Protein AF-G6C237-F1 (afdb_monomer_lite)

Sequence (94 aa):
FKVSNEDEENIYKMVFSIDRDTKNIVITVSIAGEQGNIPIIIKNAKDGNGKILKSRYSKIEMEDLSKATRYSILFSLNDSENYPVEVKIYGDKI

Structure (mmCIF, N/CA/C/O backbone):
data_AF-G6C237-F1
#
_entry.id   AF-G6C237-F1
#
loop_
_atom_site.group_PDB
_atom_site.id
_atom_site.type_symbol
_atom_site.label_atom_id
_atom_site.label_alt_id
_atom_site.label_comp_id
_atom_site.label_asym_id
_atom_site.label_entity_id
_atom_site.label_seq_id
_atom_site.pdbx_PDB_ins_code
_atom_site.Cartn_x
_atom_site.Cartn_y
_atom_site.Cartn_z
_atom_site.occupancy
_atom_site.B_iso_or_equiv
_atom_site.auth_seq_id
_atom_site.auth_comp_id
_atom_site.auth_asym_id
_atom_site.auth_atom_id
_atom_site.pdbx_PDB_model_num
ATOM 1 N N . PHE A 1 1 ? 4.209 15.228 -15.852 1.00 34.19 1 PHE A N 1
ATOM 2 C CA . PHE A 1 1 ? 5.436 16.026 -16.031 1.00 34.19 1 PHE A CA 1
ATOM 3 C C . PHE A 1 1 ? 6.565 15.298 -15.321 1.00 34.19 1 PHE A C 1
ATOM 5 O O . PHE A 1 1 ? 6.420 15.051 -14.132 1.00 34.19 1 PHE A O 1
ATOM 12 N N . LYS A 1 2 ? 7.605 14.869 -16.048 1.00 31.55 2 LYS A N 1
ATOM 13 C CA . LYS A 1 2 ? 8.805 14.243 -15.476 1.00 31.55 2 LYS A CA 1
ATOM 14 C C . LYS A 1 2 ? 9.868 15.333 -15.360 1.00 31.55 2 LYS A C 1
ATOM 16 O O . LYS A 1 2 ? 10.193 15.954 -16.368 1.00 31.55 2 LYS A O 1
ATOM 21 N N . VAL A 1 3 ? 10.344 15.590 -14.149 1.00 38.00 3 VAL A N 1
ATOM 22 C CA . VAL A 1 3 ? 11.630 16.254 -13.925 1.00 38.00 3 VAL A CA 1
ATOM 23 C C . VAL A 1 3 ? 12.625 15.110 -13.801 1.00 38.00 3 VAL A C 1
ATOM 25 O O . VAL A 1 3 ? 12.363 14.141 -13.099 1.00 38.00 3 VAL A O 1
ATOM 28 N N . SER A 1 4 ? 13.672 15.137 -14.609 1.00 41.31 4 SER A N 1
ATOM 29 C CA . SER A 1 4 ? 14.690 14.096 -14.659 1.00 41.31 4 SER A CA 1
ATOM 30 C C . SER A 1 4 ? 15.904 14.546 -13.857 1.00 41.31 4 SER A C 1
ATOM 32 O O . SER A 1 4 ? 16.634 15.417 -14.322 1.00 41.31 4 SER A O 1
ATOM 34 N N . ASN A 1 5 ? 16.117 13.925 -12.700 1.00 41.53 5 ASN A N 1
ATOM 35 C CA . ASN A 1 5 ? 17.436 13.744 -12.101 1.00 41.53 5 ASN A CA 1
ATOM 36 C C . ASN A 1 5 ? 17.739 12.242 -12.123 1.00 41.53 5 ASN A C 1
ATOM 38 O O . ASN A 1 5 ? 16.891 11.434 -11.752 1.00 41.53 5 ASN A O 1
ATOM 42 N N . GLU A 1 6 ? 18.931 11.866 -12.575 1.00 44.88 6 GLU A N 1
ATOM 43 C CA . GLU A 1 6 ? 19.360 10.467 -12.748 1.00 44.88 6 GLU A CA 1
ATOM 44 C C . GLU A 1 6 ? 19.551 9.702 -11.416 1.00 44.88 6 GLU A C 1
ATOM 46 O O . GLU A 1 6 ? 19.779 8.497 -11.435 1.00 44.88 6 GLU A O 1
ATOM 51 N N . ASP A 1 7 ? 19.352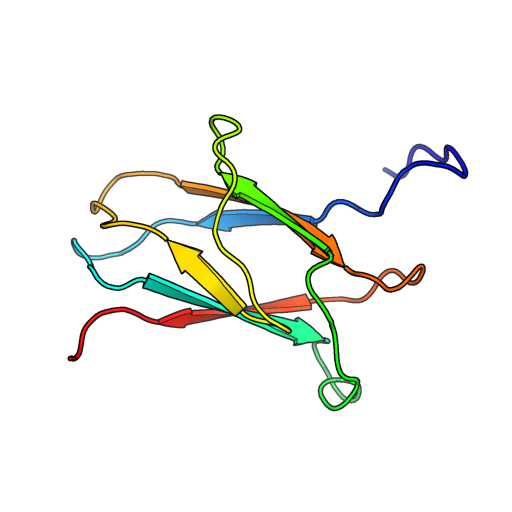 10.374 -10.276 1.00 47.94 7 ASP A N 1
ATOM 52 C CA . ASP A 1 7 ? 19.353 9.818 -8.912 1.00 47.94 7 ASP A CA 1
ATOM 53 C C . ASP A 1 7 ? 17.962 9.823 -8.239 1.00 47.94 7 ASP A C 1
ATOM 55 O O . ASP A 1 7 ? 17.827 9.514 -7.051 1.00 47.94 7 ASP A O 1
ATOM 59 N N . GLU A 1 8 ? 16.898 10.194 -8.958 1.00 52.94 8 GLU A N 1
ATOM 60 C CA . GLU A 1 8 ? 15.536 10.117 -8.426 1.00 52.94 8 GLU A CA 1
ATOM 61 C C . GLU A 1 8 ? 14.998 8.697 -8.608 1.00 52.94 8 GLU A C 1
ATOM 63 O O . GLU A 1 8 ? 14.564 8.307 -9.693 1.00 52.94 8 GLU A O 1
ATOM 68 N N . GLU A 1 9 ? 15.001 7.908 -7.526 1.00 64.44 9 GLU A N 1
ATOM 69 C CA . GLU A 1 9 ? 14.154 6.715 -7.454 1.00 64.44 9 GLU A CA 1
ATOM 70 C C . GLU A 1 9 ? 12.750 7.077 -7.953 1.00 64.44 9 GLU A C 1
ATOM 72 O O . GLU A 1 9 ? 12.147 8.038 -7.470 1.00 64.44 9 GLU A O 1
ATOM 77 N N . ASN A 1 10 ? 12.212 6.317 -8.912 1.00 74.38 10 ASN A N 1
ATOM 78 C CA . ASN A 1 10 ? 10.841 6.526 -9.365 1.00 74.38 10 ASN A CA 1
ATOM 79 C C . ASN A 1 10 ? 9.898 6.265 -8.174 1.00 74.38 10 ASN A C 1
ATOM 81 O O . ASN A 1 10 ? 9.686 5.119 -7.765 1.00 74.38 10 ASN A O 1
ATOM 85 N N . ILE A 1 11 ? 9.359 7.338 -7.587 1.00 87.56 11 ILE A N 1
ATOM 86 C CA . ILE A 1 11 ? 8.415 7.265 -6.469 1.00 87.56 11 ILE A CA 1
ATOM 87 C C . ILE A 1 11 ? 6.993 7.253 -7.026 1.00 87.56 11 ILE A C 1
ATOM 89 O O . ILE A 1 11 ? 6.518 8.223 -7.619 1.00 87.56 11 ILE A O 1
ATOM 93 N N . TYR A 1 12 ? 6.276 6.174 -6.748 1.00 89.25 12 TYR A N 1
ATOM 94 C CA . TYR A 1 12 ? 4.851 6.048 -6.999 1.00 89.25 12 TYR A CA 1
ATOM 95 C C . TYR A 1 12 ? 4.068 6.639 -5.827 1.00 89.25 12 TYR A C 1
ATOM 97 O O . TYR A 1 12 ? 4.387 6.392 -4.662 1.00 89.25 12 TYR A O 1
ATOM 105 N N . LYS A 1 13 ? 3.013 7.404 -6.131 1.00 92.31 13 LYS A N 1
ATOM 106 C CA . LYS A 1 13 ? 2.068 7.926 -5.136 1.00 92.31 13 LYS A CA 1
ATOM 107 C C . LYS A 1 13 ? 0.693 7.308 -5.341 1.00 92.31 13 LYS A C 1
ATOM 109 O O . LYS A 1 13 ? 0.010 7.624 -6.311 1.00 92.31 13 LYS A O 1
ATOM 114 N N . MET A 1 14 ? 0.258 6.498 -4.383 1.00 91.50 14 MET A N 1
ATOM 115 C CA . MET A 1 14 ? -1.122 6.028 -4.302 1.00 91.50 14 MET A CA 1
ATOM 116 C C . MET A 1 14 ? -1.922 6.940 -3.374 1.00 91.50 14 MET A C 1
ATOM 118 O O . MET A 1 14 ? -1.434 7.323 -2.312 1.00 91.50 14 MET A O 1
ATOM 122 N N . VAL A 1 15 ? -3.159 7.266 -3.751 1.00 93.94 15 VAL A N 1
ATOM 123 C CA . VAL A 1 15 ? -4.106 8.008 -2.911 1.00 93.94 15 VAL A CA 1
ATOM 124 C C . VAL A 1 15 ? -5.451 7.297 -2.946 1.00 93.94 15 VAL A C 1
ATOM 126 O O . VAL A 1 15 ? -5.971 7.044 -4.029 1.00 93.94 15 VAL A O 1
ATOM 129 N N . PHE A 1 16 ? -6.010 6.971 -1.784 1.00 92.62 16 PHE A N 1
ATOM 130 C CA . PHE A 1 16 ? -7.210 6.141 -1.688 1.00 92.62 16 PHE A CA 1
ATOM 131 C C . PHE A 1 16 ? -8.030 6.454 -0.432 1.00 92.62 16 PHE A C 1
ATOM 133 O O . PHE A 1 16 ? -7.565 7.115 0.498 1.00 92.62 16 PHE A O 1
ATOM 140 N N . SER A 1 17 ? -9.262 5.962 -0.423 1.00 93.31 17 SER A N 1
ATOM 141 C CA . SER A 1 17 ? -10.178 5.975 0.716 1.00 93.31 17 SER A CA 1
ATOM 142 C C . SER A 1 17 ? -10.887 4.627 0.772 1.00 93.31 17 SER A C 1
ATOM 144 O O . SER A 1 17 ? -10.987 3.943 -0.245 1.00 93.31 17 SER A O 1
ATOM 146 N N . ILE A 1 18 ? -11.372 4.258 1.952 1.00 90.88 18 ILE A N 1
ATOM 147 C CA . ILE A 1 18 ? -12.111 3.014 2.185 1.00 90.88 18 ILE A CA 1
ATOM 148 C C . ILE A 1 18 ? -13.563 3.317 2.556 1.00 90.88 18 ILE A C 1
ATOM 150 O O . ILE A 1 18 ? -13.871 4.390 3.083 1.00 90.88 18 ILE A O 1
ATOM 154 N N . ASP A 1 19 ? -14.454 2.373 2.270 1.00 90.81 19 ASP A N 1
ATOM 155 C CA . ASP A 1 19 ? -15.901 2.478 2.488 1.00 90.81 19 ASP A CA 1
ATOM 156 C C . ASP A 1 19 ? -16.339 2.092 3.914 1.00 90.81 19 ASP A C 1
ATOM 158 O O . ASP A 1 19 ? -17.434 2.452 4.352 1.00 90.81 19 ASP A O 1
ATOM 162 N N . ARG A 1 20 ? -15.470 1.417 4.671 1.00 92.38 20 ARG A N 1
ATOM 163 C CA . ARG A 1 20 ? -15.672 1.033 6.073 1.00 92.38 20 ARG A CA 1
ATOM 164 C C . ARG A 1 20 ? -14.358 1.041 6.845 1.00 92.38 20 ARG A C 1
ATOM 166 O O . ARG A 1 20 ? -13.300 0.856 6.252 1.00 92.38 20 ARG A O 1
ATOM 173 N N . ASP A 1 21 ? -14.432 1.187 8.164 1.00 93.62 21 ASP A N 1
ATOM 174 C CA . ASP A 1 21 ? -13.267 0.991 9.033 1.00 93.62 21 ASP A CA 1
ATOM 175 C C . ASP A 1 21 ? -12.728 -0.434 8.836 1.00 93.62 21 ASP A C 1
ATOM 177 O O . ASP A 1 21 ? -13.503 -1.393 8.840 1.00 93.62 21 ASP A O 1
ATOM 181 N N . THR A 1 22 ? -11.425 -0.569 8.596 1.00 93.44 22 THR A N 1
ATOM 182 C CA . THR A 1 22 ? -10.810 -1.843 8.199 1.00 93.44 22 THR A CA 1
ATOM 183 C C . THR A 1 22 ? -9.453 -2.009 8.876 1.00 93.44 22 THR A C 1
ATOM 185 O O . THR A 1 22 ? -8.656 -1.069 8.908 1.00 93.44 22 THR A O 1
ATOM 188 N N . LYS A 1 23 ? -9.180 -3.208 9.397 1.00 93.12 23 LYS A N 1
ATOM 189 C CA . LYS A 1 23 ? -7.919 -3.561 10.060 1.00 93.12 23 LYS A CA 1
ATOM 190 C C . LYS A 1 23 ? -7.090 -4.538 9.227 1.00 93.12 23 LYS A C 1
ATOM 192 O O . LYS A 1 23 ? -7.524 -5.019 8.176 1.00 93.12 23 LYS A O 1
ATOM 197 N N . ASN A 1 24 ? -5.878 -4.818 9.712 1.00 90.31 24 ASN A N 1
ATOM 198 C CA . ASN A 1 24 ? -4.948 -5.796 9.133 1.00 90.31 24 ASN A CA 1
ATOM 199 C C . ASN A 1 24 ? -4.686 -5.560 7.639 1.00 90.31 24 ASN A C 1
ATOM 201 O O . ASN A 1 24 ? -4.817 -6.464 6.810 1.00 90.31 24 ASN A O 1
ATOM 205 N N . ILE A 1 25 ? -4.362 -4.317 7.287 1.00 93.38 25 ILE A N 1
ATOM 206 C CA . ILE A 1 25 ? -4.301 -3.907 5.892 1.00 93.38 25 ILE A CA 1
ATOM 207 C C . ILE A 1 25 ? -3.038 -4.436 5.227 1.00 93.38 25 ILE A C 1
ATOM 209 O O . ILE A 1 25 ? -1.916 -4.189 5.676 1.00 93.38 25 ILE A O 1
ATOM 213 N N . VAL A 1 26 ? -3.233 -5.106 4.096 1.00 94.31 26 VAL A N 1
ATOM 214 C CA . VAL A 1 26 ? -2.164 -5.543 3.204 1.00 94.31 26 VAL A CA 1
ATOM 215 C C . VAL A 1 26 ? -2.444 -5.005 1.815 1.00 94.31 26 VAL A C 1
ATOM 217 O O . VAL A 1 26 ? -3.494 -5.251 1.227 1.00 94.31 26 VAL A O 1
ATOM 220 N N . ILE A 1 27 ? -1.469 -4.301 1.263 1.00 94.19 27 ILE A N 1
ATOM 221 C CA . ILE A 1 27 ? -1.536 -3.723 -0.071 1.00 94.19 27 ILE A CA 1
ATOM 222 C C . ILE A 1 27 ? -0.554 -4.478 -0.947 1.00 94.19 27 ILE A C 1
ATOM 224 O O . ILE A 1 27 ? 0.633 -4.532 -0.636 1.00 94.19 27 ILE A O 1
ATOM 22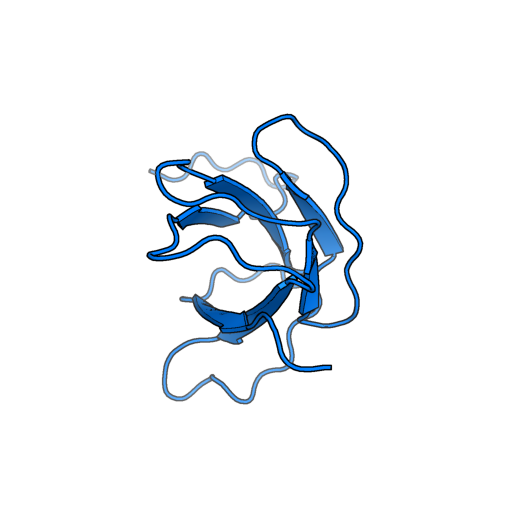8 N N . THR A 1 28 ? -1.038 -5.075 -2.031 1.00 94.44 28 THR A N 1
ATOM 229 C CA . THR A 1 28 ? -0.193 -5.740 -3.026 1.00 94.44 28 THR A CA 1
ATOM 230 C C . THR A 1 28 ? -0.061 -4.855 -4.252 1.00 94.44 28 THR A C 1
ATOM 232 O O . THR A 1 28 ? -1.076 -4.406 -4.786 1.00 94.44 28 THR A O 1
ATOM 235 N N . VAL A 1 29 ? 1.166 -4.665 -4.720 1.00 91.62 29 VAL A N 1
ATOM 236 C CA . VAL A 1 29 ? 1.474 -3.935 -5.950 1.00 91.62 29 VAL A CA 1
ATOM 237 C C . VAL A 1 29 ? 1.898 -4.938 -7.024 1.00 91.62 29 VAL A C 1
ATOM 239 O O . VAL A 1 29 ? 2.640 -5.877 -6.744 1.00 91.62 29 VAL A O 1
ATOM 242 N N . SER A 1 30 ? 1.447 -4.757 -8.257 1.00 90.44 30 SER A N 1
ATOM 243 C CA . SER A 1 30 ? 1.897 -5.535 -9.418 1.00 90.44 30 SER A CA 1
ATOM 244 C C . SER A 1 30 ? 1.971 -4.648 -10.654 1.00 90.44 30 SER A C 1
ATOM 246 O O . SER A 1 30 ? 1.409 -3.554 -10.668 1.00 90.44 30 SER A O 1
ATOM 248 N N . ILE A 1 31 ? 2.649 -5.108 -11.704 1.00 89.56 31 ILE A N 1
ATOM 249 C CA . ILE A 1 31 ? 2.591 -4.444 -13.011 1.00 89.56 31 ILE A CA 1
ATOM 250 C C . ILE A 1 31 ? 1.212 -4.707 -13.630 1.00 89.56 31 ILE A C 1
ATOM 252 O O . ILE A 1 31 ? 0.663 -5.801 -13.498 1.00 89.56 31 ILE A O 1
ATOM 256 N N . ALA A 1 32 ? 0.621 -3.694 -14.255 1.00 87.81 32 ALA A N 1
ATOM 257 C CA . ALA A 1 32 ? -0.663 -3.808 -14.934 1.00 87.81 32 ALA A CA 1
ATOM 258 C C . ALA A 1 32 ? -0.502 -4.370 -16.360 1.00 87.81 32 ALA A C 1
ATOM 260 O O . ALA A 1 32 ? 0.524 -4.183 -17.012 1.00 87.81 32 ALA A O 1
ATOM 261 N N . GLY A 1 33 ? -1.558 -5.004 -16.875 1.00 83.94 33 GLY A N 1
ATOM 262 C CA . GLY A 1 33 ? -1.609 -5.508 -18.252 1.00 83.94 33 GLY A CA 1
ATOM 263 C C . GLY A 1 33 ? -0.876 -6.838 -18.465 1.00 83.94 33 GLY A C 1
ATOM 264 O O . GLY A 1 33 ? -0.666 -7.611 -17.533 1.00 83.94 33 GLY A O 1
ATOM 265 N N . GLU A 1 34 ? -0.497 -7.115 -19.716 1.00 77.25 34 GLU A N 1
ATOM 266 C CA . GLU A 1 34 ? 0.094 -8.398 -20.146 1.00 77.25 34 GLU A CA 1
ATOM 267 C C . GLU A 1 34 ? 1.437 -8.716 -19.468 1.00 77.25 34 GLU A C 1
ATOM 269 O O . GLU A 1 34 ? 1.848 -9.872 -19.391 1.00 77.25 34 GLU A O 1
ATOM 274 N N . GLN A 1 35 ? 2.099 -7.696 -18.917 1.00 74.69 35 GLN A N 1
ATOM 275 C CA . GLN A 1 35 ? 3.356 -7.819 -18.181 1.00 74.69 35 GLN A CA 1
ATOM 276 C C . GLN A 1 35 ? 3.176 -8.086 -16.677 1.00 74.69 35 GLN A C 1
ATOM 278 O O . GLN A 1 35 ? 4.157 -8.098 -15.936 1.00 74.69 35 GLN A O 1
ATOM 283 N N . GLY A 1 36 ? 1.956 -8.361 -16.203 1.00 74.81 36 GLY A N 1
ATOM 284 C CA . GLY A 1 36 ? 1.670 -8.569 -14.775 1.00 74.81 36 GLY A CA 1
ATOM 285 C C . GLY A 1 36 ? 2.403 -9.735 -14.098 1.00 74.81 36 GLY A C 1
ATOM 286 O O . GLY A 1 36 ? 2.370 -9.845 -12.874 1.00 74.81 36 GLY A O 1
ATOM 287 N N . ASN A 1 37 ? 3.096 -10.579 -14.868 1.00 78.75 37 ASN A N 1
ATOM 288 C CA . ASN A 1 37 ? 3.930 -11.669 -14.358 1.00 78.75 37 ASN A CA 1
ATOM 289 C C . ASN A 1 37 ? 5.361 -11.239 -13.988 1.00 78.75 37 ASN A C 1
ATOM 291 O O . ASN A 1 37 ? 6.090 -12.037 -13.396 1.00 78.75 37 ASN A O 1
ATOM 295 N N . ILE A 1 38 ? 5.789 -10.020 -14.335 1.00 82.44 38 ILE A N 1
ATOM 296 C CA . ILE A 1 38 ? 7.111 -9.515 -13.952 1.00 82.44 38 ILE A CA 1
ATOM 297 C C . ILE A 1 38 ? 7.124 -9.288 -12.430 1.00 82.44 38 ILE A C 1
ATOM 299 O O . ILE A 1 38 ? 6.291 -8.540 -11.905 1.00 82.44 38 ILE A O 1
ATOM 303 N N . PRO A 1 39 ? 8.046 -9.927 -11.690 1.00 82.69 39 PRO A N 1
ATOM 304 C CA . PRO A 1 39 ? 8.122 -9.765 -10.249 1.00 82.69 39 PRO A CA 1
ATOM 305 C C . PRO A 1 39 ? 8.649 -8.373 -9.899 1.00 82.69 39 PRO A C 1
ATOM 307 O O . PRO A 1 39 ? 9.703 -7.964 -10.376 1.00 82.69 39 PRO A O 1
ATOM 310 N N . ILE A 1 40 ? 7.954 -7.676 -9.000 1.00 86.88 40 ILE A N 1
ATOM 311 C CA . ILE A 1 40 ? 8.413 -6.393 -8.459 1.00 86.88 40 ILE A CA 1
ATOM 312 C C . ILE A 1 40 ? 8.740 -6.503 -6.973 1.00 86.88 40 ILE A C 1
ATOM 314 O O . ILE A 1 40 ? 8.116 -7.258 -6.221 1.00 86.88 40 ILE A O 1
ATOM 318 N N . ILE A 1 41 ? 9.720 -5.711 -6.548 1.00 90.25 41 ILE A N 1
ATOM 319 C CA . ILE A 1 41 ? 10.144 -5.606 -5.154 1.00 90.25 41 ILE A CA 1
ATOM 320 C C . ILE A 1 41 ? 10.003 -4.150 -4.734 1.00 90.25 41 ILE A C 1
ATOM 322 O O . ILE A 1 41 ? 10.552 -3.259 -5.379 1.00 90.25 41 ILE A O 1
ATOM 326 N N . ILE A 1 42 ? 9.273 -3.921 -3.647 1.00 91.56 42 ILE A N 1
ATOM 327 C CA . ILE A 1 42 ? 9.156 -2.614 -3.012 1.00 91.56 42 ILE A CA 1
ATOM 328 C C . ILE A 1 42 ? 10.453 -2.352 -2.255 1.00 91.56 42 ILE A C 1
ATOM 330 O O . ILE A 1 42 ? 10.826 -3.116 -1.365 1.00 91.56 42 ILE A O 1
ATOM 334 N N . LYS A 1 43 ? 11.144 -1.279 -2.635 1.00 91.38 43 LYS A N 1
ATOM 335 C CA . LYS A 1 43 ? 12.402 -0.862 -2.016 1.00 91.38 43 LYS A CA 1
ATOM 336 C C . LYS A 1 43 ? 12.148 -0.064 -0.741 1.00 91.38 43 LYS A C 1
ATOM 338 O O . LYS A 1 43 ? 12.795 -0.297 0.276 1.00 91.38 43 LYS A O 1
ATOM 343 N N . ASN A 1 44 ? 11.190 0.858 -0.791 1.00 91.81 44 ASN A N 1
ATOM 344 C CA . ASN A 1 44 ? 10.766 1.656 0.352 1.00 91.81 44 ASN A CA 1
ATOM 345 C C . ASN A 1 44 ? 9.274 1.995 0.243 1.00 91.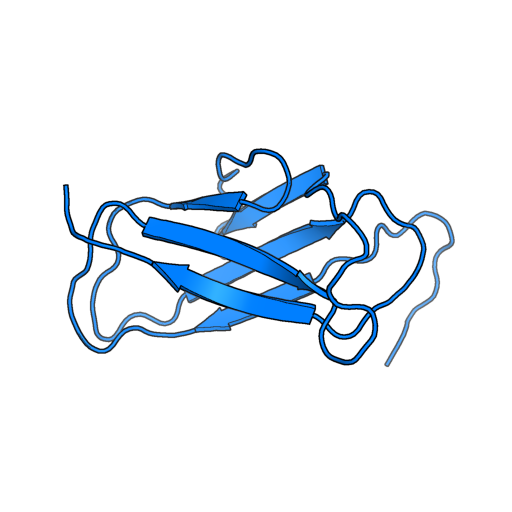81 44 ASN A C 1
ATOM 347 O O . ASN A 1 44 ? 8.752 2.142 -0.862 1.00 91.81 44 ASN A O 1
ATOM 351 N N . ALA A 1 45 ? 8.602 2.144 1.384 1.00 94.25 45 ALA A N 1
ATOM 352 C CA . ALA A 1 45 ? 7.215 2.578 1.479 1.00 94.25 45 ALA A CA 1
ATOM 353 C C . ALA A 1 45 ? 7.020 3.481 2.703 1.00 94.25 45 ALA A C 1
ATOM 355 O O . ALA A 1 45 ? 7.476 3.166 3.803 1.00 94.25 45 ALA A O 1
ATOM 356 N N . LYS A 1 46 ? 6.306 4.591 2.524 1.00 95.69 46 LYS A N 1
ATOM 357 C CA . LYS A 1 46 ? 5.923 5.508 3.602 1.00 95.69 46 LYS A CA 1
ATOM 358 C C . LYS A 1 46 ? 4.503 6.023 3.419 1.00 95.69 46 LYS A C 1
ATOM 360 O O . LYS A 1 46 ? 4.031 6.148 2.288 1.00 95.69 46 LYS A O 1
ATOM 365 N N . ASP A 1 47 ? 3.833 6.333 4.519 1.00 94.25 47 ASP A N 1
ATOM 366 C CA . ASP A 1 47 ? 2.518 6.967 4.477 1.00 94.25 47 ASP A CA 1
ATOM 367 C C . ASP A 1 47 ? 2.604 8.464 4.112 1.00 94.25 47 ASP A C 1
ATOM 369 O O . ASP A 1 47 ? 3.684 9.036 3.919 1.00 94.25 47 ASP A O 1
ATOM 373 N N . GLY A 1 48 ? 1.443 9.115 4.020 1.00 88.06 48 GLY A N 1
ATOM 374 C CA . GLY A 1 48 ? 1.331 10.543 3.716 1.00 88.06 48 GLY A CA 1
ATOM 375 C C . GLY A 1 48 ? 1.964 11.477 4.754 1.00 88.06 48 GLY A C 1
ATOM 376 O O . GLY A 1 48 ? 2.224 12.631 4.427 1.00 88.06 48 GLY A O 1
ATOM 377 N N . ASN A 1 49 ? 2.241 10.984 5.963 1.00 90.50 49 ASN A N 1
ATOM 378 C CA . ASN A 1 49 ? 2.903 11.718 7.042 1.00 90.50 49 ASN A CA 1
ATOM 379 C C . ASN A 1 49 ? 4.414 11.428 7.101 1.00 90.50 49 ASN A C 1
ATOM 381 O O . ASN A 1 49 ? 5.121 11.999 7.928 1.00 90.50 49 ASN A O 1
ATOM 385 N N . GLY A 1 50 ? 4.922 10.545 6.236 1.00 91.44 50 GLY A N 1
ATOM 386 C CA . GLY A 1 50 ? 6.323 10.140 6.200 1.00 91.44 50 GLY A CA 1
ATOM 387 C C . GLY A 1 50 ? 6.683 8.986 7.137 1.00 91.44 50 GLY A C 1
ATOM 388 O O . GLY A 1 50 ? 7.862 8.642 7.219 1.00 91.44 50 GLY A O 1
ATOM 389 N N . LYS A 1 51 ? 5.713 8.351 7.810 1.00 94.50 51 LYS A N 1
ATOM 390 C CA . LYS A 1 51 ? 5.955 7.145 8.615 1.00 94.50 51 LYS A CA 1
ATOM 391 C C . LYS A 1 51 ? 6.345 5.995 7.692 1.00 94.50 51 LYS A C 1
ATOM 393 O O . LYS A 1 51 ? 5.628 5.695 6.739 1.00 94.50 51 LYS A O 1
ATOM 398 N N . ILE A 1 52 ? 7.467 5.344 7.993 1.00 94.56 52 ILE A N 1
ATOM 399 C CA . ILE A 1 52 ? 7.935 4.168 7.252 1.00 94.56 52 ILE A CA 1
ATOM 400 C C . ILE A 1 52 ? 6.951 3.019 7.479 1.00 94.56 52 ILE A C 1
ATOM 402 O O . ILE A 1 52 ? 6.619 2.684 8.617 1.00 94.56 52 ILE A O 1
ATOM 406 N N . LEU A 1 53 ? 6.496 2.420 6.383 1.00 94.81 53 LEU A N 1
ATOM 407 C CA . LEU A 1 53 ? 5.605 1.269 6.383 1.00 94.81 53 LEU A CA 1
ATOM 408 C C . LEU A 1 53 ? 6.419 -0.009 6.217 1.00 94.81 53 LEU A C 1
ATOM 410 O O . LEU A 1 53 ? 7.391 -0.066 5.458 1.00 94.81 53 LEU A O 1
ATOM 414 N N . LYS A 1 54 ? 5.997 -1.065 6.909 1.00 95.12 54 LYS A N 1
ATOM 415 C CA . LYS A 1 54 ? 6.601 -2.380 6.729 1.00 95.12 54 LYS A CA 1
ATOM 416 C C . LYS A 1 54 ? 6.245 -2.894 5.338 1.00 95.12 54 LYS A C 1
ATOM 418 O O . LYS A 1 54 ? 5.088 -2.866 4.929 1.00 95.12 54 LYS A O 1
ATOM 423 N N . SER A 1 55 ? 7.244 -3.369 4.610 1.00 92.94 55 SER A N 1
ATOM 424 C CA . SER A 1 55 ? 7.061 -3.933 3.278 1.00 92.94 55 SER A CA 1
ATOM 425 C C . SER A 1 55 ? 7.866 -5.216 3.116 1.00 92.94 55 SER A C 1
ATOM 427 O O . SER A 1 55 ? 8.878 -5.434 3.786 1.00 92.94 55 SER A O 1
ATOM 429 N N . ARG A 1 56 ? 7.372 -6.112 2.259 1.00 91.75 56 ARG A N 1
ATOM 430 C CA . ARG A 1 56 ? 8.041 -7.367 1.909 1.00 91.75 56 ARG A CA 1
ATOM 431 C C . ARG A 1 56 ? 7.643 -7.784 0.498 1.00 91.75 56 ARG A C 1
ATOM 433 O O . ARG A 1 56 ? 6.459 -7.976 0.227 1.00 91.75 56 ARG A O 1
ATOM 440 N N . TYR A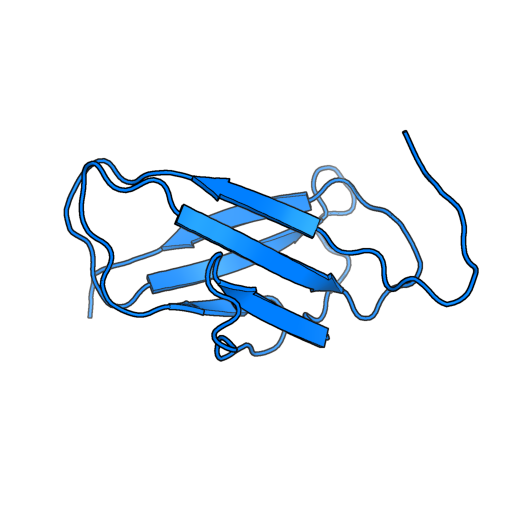 1 57 ? 8.628 -7.995 -0.376 1.00 92.56 57 TYR A N 1
ATOM 441 C CA . TYR A 1 57 ? 8.398 -8.263 -1.802 1.00 92.56 57 TYR A CA 1
ATOM 442 C C . TYR A 1 57 ? 7.495 -7.180 -2.415 1.00 92.56 57 TYR A C 1
ATOM 444 O O . TYR A 1 57 ? 7.825 -6.003 -2.340 1.00 92.56 57 TYR A O 1
ATOM 452 N N . SER A 1 58 ? 6.345 -7.561 -2.963 1.00 92.00 58 SER A N 1
ATOM 453 C CA . SER A 1 58 ? 5.346 -6.671 -3.547 1.00 92.00 58 SER A CA 1
ATOM 454 C C . SER A 1 58 ? 4.270 -6.193 -2.561 1.00 92.00 58 SER A C 1
ATOM 456 O O . SER A 1 58 ? 3.246 -5.655 -2.983 1.00 92.00 58 SER A O 1
ATOM 458 N N . LYS A 1 59 ? 4.452 -6.427 -1.254 1.00 95.12 59 LYS A N 1
ATOM 459 C CA . LYS A 1 59 ? 3.445 -6.157 -0.219 1.00 95.12 59 LYS A CA 1
ATOM 460 C C . LYS A 1 59 ? 3.847 -5.007 0.696 1.00 95.12 59 LYS A C 1
ATOM 462 O O . LYS A 1 59 ? 4.999 -4.936 1.119 1.00 95.12 59 LYS A O 1
ATOM 467 N N . ILE A 1 60 ? 2.874 -4.179 1.062 1.00 95.81 60 ILE A N 1
ATOM 468 C CA . ILE A 1 60 ? 2.967 -3.139 2.093 1.00 95.81 60 ILE A CA 1
ATOM 469 C C . ILE A 1 60 ? 1.939 -3.463 3.178 1.00 95.81 60 ILE A C 1
ATOM 471 O O . ILE A 1 60 ? 0.780 -3.731 2.868 1.00 95.81 60 ILE A O 1
ATOM 475 N N . GLU A 1 61 ? 2.360 -3.440 4.436 1.00 94.75 61 GLU A N 1
ATOM 476 C CA . GLU A 1 61 ? 1.491 -3.587 5.603 1.00 94.75 61 GLU A CA 1
ATOM 477 C C . GLU A 1 61 ? 1.156 -2.196 6.164 1.00 94.75 61 GLU A C 1
ATOM 479 O O . GLU A 1 61 ? 2.036 -1.338 6.288 1.00 94.75 61 GLU A O 1
ATOM 484 N N . MET A 1 62 ? -0.112 -1.973 6.510 1.00 91.50 62 MET A N 1
ATOM 485 C CA . MET A 1 62 ? -0.568 -0.760 7.191 1.00 91.50 62 MET A CA 1
ATOM 486 C C . MET A 1 62 ? -1.360 -1.095 8.453 1.00 91.50 62 MET A C 1
ATOM 488 O O . MET A 1 62 ? -1.938 -2.174 8.589 1.00 91.50 62 MET A O 1
ATOM 492 N N . GLU A 1 63 ? -1.385 -0.128 9.365 1.00 88.06 63 GLU A N 1
ATOM 493 C CA . GLU A 1 63 ? -2.248 -0.139 10.546 1.00 88.06 63 GLU A CA 1
ATOM 494 C C . GLU A 1 63 ? -3.727 0.042 10.167 1.00 88.06 63 GLU A C 1
ATOM 496 O O . GLU A 1 63 ? -4.077 0.187 8.993 1.00 88.06 63 GLU A O 1
ATOM 501 N N . ASP A 1 64 ? -4.590 0.032 11.184 1.00 91.88 64 ASP A N 1
ATOM 502 C CA . ASP A 1 64 ? -6.027 0.250 11.057 1.00 91.88 64 ASP A CA 1
ATOM 503 C C . ASP A 1 64 ? -6.334 1.536 10.276 1.00 91.88 64 ASP A C 1
ATOM 505 O O . ASP A 1 64 ? -5.776 2.610 10.526 1.00 91.88 64 ASP A O 1
ATOM 509 N N . LEU A 1 65 ? -7.269 1.424 9.337 1.00 92.62 65 LEU A N 1
ATOM 510 C CA . LEU A 1 65 ? -7.737 2.533 8.525 1.00 92.62 65 LEU A CA 1
ATOM 511 C C . LEU A 1 65 ? -9.192 2.845 8.865 1.00 92.62 65 LEU A C 1
ATOM 513 O O . LEU A 1 65 ? -10.024 1.956 9.050 1.00 92.62 65 LEU A O 1
ATOM 517 N N . SER A 1 66 ? -9.500 4.133 8.901 1.00 93.88 66 SER A N 1
ATOM 518 C CA . SER A 1 66 ? -10.824 4.672 9.168 1.00 93.88 66 SER A CA 1
ATOM 519 C C . SER A 1 66 ? -11.519 5.082 7.877 1.00 93.88 66 SER A C 1
ATOM 521 O O . SER A 1 66 ? -10.914 5.670 6.971 1.00 93.88 66 SER A O 1
ATOM 523 N N . LYS A 1 67 ? -12.828 4.843 7.821 1.00 92.38 67 LYS A N 1
ATOM 524 C CA . LYS A 1 67 ? -13.693 5.422 6.793 1.00 92.38 67 LYS A CA 1
ATOM 525 C C . LYS A 1 67 ? -13.621 6.951 6.842 1.00 92.38 67 LYS A C 1
ATOM 527 O O . LYS A 1 67 ? -13.302 7.541 7.870 1.00 92.38 67 LYS A O 1
ATOM 532 N N . ALA A 1 68 ? -13.954 7.593 5.725 1.00 87.81 68 ALA A N 1
ATOM 533 C CA . ALA A 1 68 ? -13.916 9.052 5.553 1.00 87.81 68 ALA A CA 1
ATOM 534 C C . ALA A 1 68 ? -12.520 9.708 5.648 1.00 87.81 68 ALA A C 1
ATOM 536 O O . ALA A 1 68 ? -12.412 10.925 5.504 1.00 87.81 68 ALA A O 1
ATOM 537 N N . THR A 1 69 ? -11.448 8.923 5.791 1.00 92.56 69 THR A N 1
ATOM 538 C CA . THR A 1 69 ? -10.071 9.416 5.693 1.00 92.56 69 THR A CA 1
ATOM 539 C C . THR A 1 69 ? -9.522 9.204 4.282 1.00 92.56 69 THR A C 1
ATOM 541 O O . THR A 1 69 ? -9.763 8.185 3.624 1.00 92.56 69 THR A O 1
ATOM 544 N N . ARG A 1 70 ? -8.771 10.192 3.786 1.00 94.31 70 ARG A N 1
ATOM 545 C CA . ARG A 1 70 ? -8.007 10.085 2.540 1.00 94.31 70 ARG A CA 1
ATOM 546 C C . ARG A 1 70 ? -6.568 9.725 2.876 1.00 94.31 70 ARG A C 1
ATOM 548 O O . ARG A 1 70 ? -5.844 10.528 3.456 1.00 94.31 70 ARG A O 1
ATOM 555 N N . TYR A 1 71 ? -6.162 8.526 2.492 1.00 94.50 71 TYR A N 1
ATOM 556 C CA . TYR A 1 71 ? -4.824 8.003 2.717 1.00 94.50 71 TYR A CA 1
ATOM 557 C C . TYR A 1 71 ? -3.945 8.230 1.499 1.00 94.50 71 TYR A C 1
ATOM 559 O O . TYR A 1 71 ? -4.422 8.302 0.364 1.00 94.50 71 TYR A O 1
ATOM 567 N N . SER A 1 72 ? -2.639 8.314 1.733 1.00 94.75 72 SER A N 1
ATOM 568 C CA . SER A 1 72 ? -1.664 8.235 0.655 1.00 94.75 72 SER A CA 1
ATOM 569 C C . SER A 1 72 ? -0.449 7.426 1.067 1.00 94.75 72 SER A C 1
ATOM 571 O O . SER A 1 72 ? -0.081 7.422 2.241 1.00 94.75 72 SER A O 1
ATOM 573 N N . ILE A 1 73 ? 0.146 6.748 0.091 1.00 94.38 73 ILE A N 1
ATOM 574 C CA . ILE A 1 73 ? 1.380 5.982 0.245 1.00 94.38 73 ILE A CA 1
ATOM 575 C C . ILE A 1 73 ? 2.328 6.400 -0.863 1.00 94.38 73 ILE A C 1
ATOM 577 O O . ILE A 1 73 ? 1.930 6.500 -2.026 1.00 94.38 73 ILE A O 1
ATOM 581 N N . LEU A 1 74 ? 3.576 6.631 -0.483 1.00 93.94 74 LEU A N 1
ATOM 582 C CA . LEU A 1 74 ? 4.694 6.827 -1.387 1.00 93.94 74 LEU A CA 1
ATOM 583 C C . LEU A 1 74 ? 5.560 5.573 -1.339 1.00 93.94 74 LEU A C 1
ATOM 585 O O . LEU A 1 74 ? 6.012 5.196 -0.257 1.00 93.94 74 LEU A O 1
ATOM 589 N N . PHE A 1 75 ? 5.788 4.934 -2.482 1.00 91.81 75 PHE A N 1
ATOM 590 C CA . PHE A 1 75 ? 6.641 3.751 -2.564 1.00 91.81 75 PHE A CA 1
ATOM 591 C C . PHE A 1 75 ? 7.532 3.780 -3.805 1.00 91.81 75 PHE A C 1
ATOM 593 O O . PHE A 1 75 ? 7.151 4.340 -4.830 1.00 91.81 75 PHE A O 1
ATOM 600 N N . SER A 1 76 ? 8.713 3.176 -3.710 1.00 90.25 76 SER A N 1
ATOM 601 C CA . SER A 1 76 ? 9.622 2.967 -4.840 1.00 90.25 76 SER A CA 1
ATOM 602 C C . SER A 1 76 ? 9.786 1.478 -5.123 1.00 90.25 76 SER A C 1
ATOM 604 O O . SER A 1 76 ? 9.717 0.637 -4.219 1.00 90.25 76 SER A O 1
ATOM 606 N N . LEU A 1 77 ? 9.967 1.147 -6.398 1.00 88.06 77 LEU A N 1
ATOM 607 C CA . LEU A 1 77 ? 10.283 -0.206 -6.843 1.00 88.06 77 LEU A CA 1
ATOM 608 C C . LEU A 1 77 ? 11.800 -0.343 -6.991 1.00 88.06 77 LEU A C 1
ATOM 610 O O . LEU A 1 77 ? 12.496 0.637 -7.234 1.00 88.06 77 LEU A O 1
ATOM 614 N N . ASN A 1 78 ? 12.318 -1.562 -6.858 1.00 82.75 78 ASN A N 1
ATOM 615 C CA . ASN A 1 78 ? 13.736 -1.855 -7.088 1.00 82.75 78 ASN A CA 1
ATOM 616 C C . ASN A 1 78 ? 14.114 -1.911 -8.585 1.00 82.75 78 A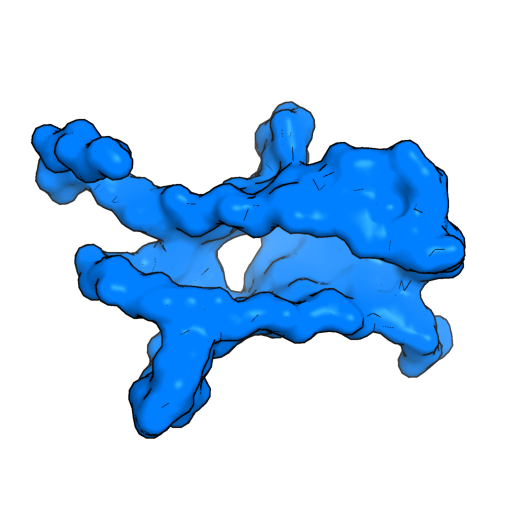SN A C 1
ATOM 618 O O . ASN A 1 78 ? 15.216 -2.332 -8.921 1.00 82.75 78 ASN A O 1
ATOM 622 N N . ASP A 1 79 ? 13.187 -1.536 -9.465 1.00 74.81 79 ASP A N 1
ATOM 623 C CA . ASP A 1 79 ? 13.355 -1.486 -10.914 1.00 74.81 79 ASP A CA 1
ATOM 624 C C . ASP A 1 79 ? 13.532 -0.022 -11.358 1.00 74.81 79 ASP A C 1
ATOM 626 O O . ASP A 1 79 ? 12.928 0.891 -10.786 1.00 74.81 79 ASP A O 1
ATOM 630 N N . SER A 1 80 ? 14.388 0.204 -12.353 1.00 69.38 80 SER A N 1
ATOM 631 C CA . SER A 1 80 ? 14.645 1.518 -12.946 1.00 69.38 80 SER A CA 1
ATOM 632 C C . SER A 1 80 ? 13.602 1.908 -13.998 1.00 69.38 80 SER A C 1
ATOM 634 O O . SER A 1 80 ? 13.493 3.091 -14.345 1.00 69.38 80 SER A O 1
ATOM 636 N N . GLU A 1 81 ? 12.810 0.952 -14.486 1.00 75.06 81 GLU A N 1
ATOM 637 C CA . GLU A 1 81 ? 11.743 1.198 -15.449 1.00 75.06 81 GLU A CA 1
ATOM 638 C C . GLU A 1 81 ? 10.464 1.754 -14.798 1.00 75.06 81 GLU A C 1
ATOM 640 O O . GLU A 1 81 ? 10.142 1.530 -13.627 1.00 75.06 81 GLU A O 1
ATOM 645 N N . ASN A 1 82 ? 9.717 2.529 -15.588 1.00 74.31 82 ASN A N 1
ATOM 646 C CA . ASN A 1 82 ? 8.413 3.050 -15.193 1.00 74.31 82 ASN A CA 1
ATOM 647 C C . ASN A 1 82 ? 7.322 2.169 -15.795 1.00 74.31 82 ASN A C 1
ATOM 649 O O . ASN A 1 82 ? 7.121 2.187 -17.009 1.00 74.31 82 ASN A O 1
ATOM 653 N N . TYR A 1 83 ? 6.585 1.462 -14.941 1.00 78.44 83 TYR A N 1
ATOM 654 C CA . TYR A 1 83 ? 5.492 0.594 -15.362 1.00 78.44 83 TYR A CA 1
ATOM 6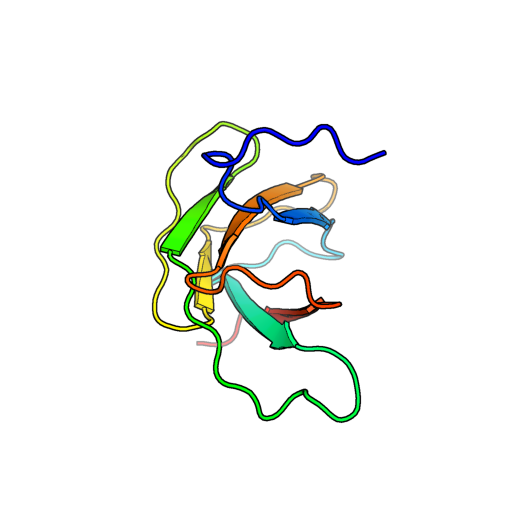55 C C . TYR A 1 83 ? 4.142 1.153 -14.912 1.00 78.44 83 TYR A C 1
ATOM 657 O O . TYR A 1 83 ? 4.044 1.760 -13.840 1.00 78.44 83 TYR A O 1
ATOM 665 N N . PRO A 1 84 ? 3.063 0.918 -15.676 1.00 85.12 84 PRO A N 1
ATOM 666 C CA . PRO A 1 84 ? 1.731 1.041 -15.114 1.00 85.12 84 PRO A CA 1
ATOM 667 C C . PRO A 1 84 ? 1.581 0.002 -13.996 1.00 85.12 84 PRO A C 1
ATOM 669 O O . PRO A 1 84 ? 1.896 -1.172 -14.185 1.00 85.12 84 PRO A O 1
ATOM 672 N N . VAL A 1 85 ? 1.109 0.429 -12.828 1.00 87.94 85 VAL A N 1
ATOM 673 C CA . VAL A 1 85 ? 0.951 -0.442 -11.657 1.00 87.94 85 VAL A CA 1
ATOM 674 C C . VAL A 1 85 ? -0.520 -0.673 -11.339 1.00 87.94 85 VAL A C 1
ATOM 676 O O . VAL A 1 85 ? -1.334 0.249 -11.378 1.00 87.94 85 VAL A O 1
ATOM 679 N N . GLU A 1 86 ? -0.850 -1.910 -10.992 1.00 90.31 86 GLU A N 1
ATOM 680 C CA . GLU A 1 86 ? -2.112 -2.287 -10.368 1.00 90.31 86 GLU A CA 1
ATOM 681 C C . GLU A 1 86 ? -1.891 -2.432 -8.861 1.00 90.31 86 GLU A C 1
ATOM 683 O O . GLU A 1 86 ? -0.857 -2.931 -8.406 1.00 90.31 86 GLU A O 1
ATOM 688 N N . VAL A 1 87 ? -2.872 -1.991 -8.074 1.00 90.88 87 VAL A N 1
ATOM 689 C CA . VAL A 1 87 ? -2.836 -2.117 -6.620 1.00 90.88 87 VAL A CA 1
ATOM 690 C C . VAL A 1 87 ? -4.107 -2.793 -6.134 1.00 90.88 87 VAL A C 1
ATOM 692 O O . VAL A 1 87 ? -5.211 -2.397 -6.505 1.00 90.88 87 VAL A O 1
ATOM 695 N N . LYS A 1 88 ? -3.947 -3.790 -5.261 1.00 92.56 88 LYS A N 1
ATOM 696 C CA . LYS A 1 88 ? -5.057 -4.423 -4.541 1.00 92.56 88 LYS A CA 1
ATOM 697 C C . LYS A 1 88 ? -4.879 -4.199 -3.053 1.00 92.56 88 LYS A C 1
ATOM 699 O O . LYS A 1 88 ? -3.798 -4.428 -2.512 1.00 92.56 88 LYS A O 1
ATOM 704 N N . ILE A 1 89 ? -5.948 -3.742 -2.414 1.00 92.38 89 ILE A N 1
ATOM 705 C CA . ILE A 1 89 ? -5.993 -3.470 -0.981 1.00 92.38 89 ILE A CA 1
ATOM 706 C C . ILE A 1 89 ? -6.848 -4.556 -0.344 1.00 92.38 89 ILE A C 1
ATOM 708 O O . ILE A 1 89 ? -8.012 -4.731 -0.700 1.00 92.38 89 ILE A O 1
ATOM 712 N N . TYR A 1 90 ? -6.249 -5.278 0.590 1.00 91.69 90 TYR A N 1
ATOM 713 C CA . TYR A 1 90 ? -6.907 -6.274 1.417 1.00 91.69 90 TYR A CA 1
ATOM 714 C C . TYR A 1 90 ? -6.914 -5.782 2.858 1.00 91.69 90 TYR A C 1
ATOM 716 O O . TYR A 1 90 ? -6.001 -5.088 3.298 1.00 91.69 90 TYR A O 1
ATOM 724 N N . GLY A 1 91 ? -7.938 -6.179 3.588 1.00 86.69 91 GLY A N 1
ATOM 725 C CA . GLY A 1 91 ? -8.068 -6.006 5.024 1.00 86.69 91 GLY A CA 1
ATOM 726 C C . GLY A 1 91 ? -9.042 -7.056 5.534 1.00 86.69 91 GLY A C 1
ATOM 727 O O . GLY A 1 91 ? -9.638 -7.756 4.716 1.00 86.69 91 GLY A O 1
ATOM 728 N N . ASP A 1 92 ? -9.149 -7.197 6.851 1.00 83.00 92 ASP A N 1
ATOM 729 C CA . ASP A 1 92 ? -9.979 -8.168 7.586 1.00 83.00 92 ASP A CA 1
ATOM 730 C C . ASP A 1 92 ? -10.603 -9.295 6.730 1.00 83.00 92 ASP A C 1
ATOM 732 O O . ASP A 1 92 ? -11.654 -9.142 6.105 1.00 83.00 92 ASP A O 1
ATOM 736 N N . LYS A 1 93 ? -10.015 -10.492 6.717 1.00 60.09 93 LYS A N 1
ATOM 737 C CA . LYS A 1 93 ? -10.235 -11.406 7.841 1.00 60.09 93 LYS A CA 1
ATOM 738 C C . LYS A 1 93 ? -9.014 -12.277 8.165 1.00 60.09 93 LYS A C 1
ATOM 740 O O . LYS A 1 93 ? -8.662 -13.148 7.368 1.00 60.09 93 LYS A O 1
ATOM 745 N N . ILE A 1 94 ? -8.485 -12.082 9.377 1.00 52.59 94 ILE A N 1
ATOM 746 C CA . ILE A 1 94 ? -8.040 -13.114 10.333 1.00 52.59 94 ILE A CA 1
ATOM 747 C C . ILE A 1 94 ? -8.522 -12.656 11.710 1.00 52.59 94 ILE A C 1
ATOM 749 O O . ILE A 1 94 ? -8.345 -11.454 12.006 1.00 52.59 94 ILE A O 1
#

Radius of gyration: 13.8 Å; chains: 1; bounding box: 35×29×31 Å

Secondary structure (DSSP, 8-state):
-----TT---EEEEEE--SS-B-SEEEEEEE-GGGTTS---EEEEEETT-PBPPEETTEEEE--B-TT--EEEEEEES-SS---EEEEEE----

Foldseek 3Di:
DDDDDPPDQPKDKDKDFDPAWFAFKKKFKAFDDPRRPDFKAWPWKAKPVRHTFDGDGRITTDGIDGGPDMIMMIIGIPDPDDGHMDMDMDGDDD

pLDDT: mean 84.33, std 15.38, range [31.55, 95.81]